Protein AF-A0A8T4NFK7-F1 (afdb_monomer)

Radius of gyration: 12.83 Å; Cα contacts (8 Å, |Δi|>4): 56; chains: 1; bounding box: 37×14×26 Å

Foldseek 3Di:
DVVVPAQEEEAEDQDDWDWDADPNHIYTYYHPVVVVVVVVVVVVPD

Sequence (46 aa):
MEKNQLKEGLILTLDKEEDLVVEGKKVTIKPVWKWLLEKSNRLSYG

Nearest PDB structures (foldseek):
  5u5n-assembly1_B  TM=4.837E-01  e=1.567E-01  Selaginella moellendorffii
  7piu-assembly1_A  TM=5.056E-01  e=6.641E-01  Homo sapiens
  5u5i-assembly1_A  TM=4.791E-01  e=9.367E-01  Selaginella moellendorffii
  7v35-assembly1_A  TM=4.889E-01  e=7.114E-01  Homo sapiens
  6knc-assembly1_A  TM=7.020E-01  e=4.882E+00  Thermococcus kodakarensis KOD1

Mean predicted aligned error: 6.14 Å

Solvent-accessible surface area (backbone atoms only — not comparable to full-atom values): 2858 Å² total; per-residue (Å²): 108,78,95,71,71,57,62,62,49,78,46,76,35,88,77,52,71,48,79,48,73,58,98,89,23,44,34,42,35,34,22,46,66,60,55,51,51,58,56,55,61,63,65,74,74,120

Structure (mmCIF, N/CA/C/O backbone):
data_AF-A0A8T4NFK7-F1
#
_entry.id   AF-A0A8T4NFK7-F1
#
loop_
_atom_site.group_PDB
_atom_site.id
_atom_site.type_symbol
_atom_site.label_atom_id
_atom_site.label_alt_id
_atom_site.label_comp_id
_atom_site.label_asym_id
_atom_site.label_entity_id
_atom_site.label_seq_id
_atom_site.pdbx_PDB_ins_code
_atom_site.Cartn_x
_atom_site.Cartn_y
_atom_site.Cartn_z
_atom_site.occupancy
_atom_site.B_iso_or_equiv
_atom_site.auth_seq_id
_atom_site.auth_comp_id
_atom_site.auth_asym_id
_atom_site.auth_atom_id
_atom_site.pdbx_PDB_model_num
ATOM 1 N N . MET A 1 1 ? -13.813 -3.835 9.227 1.00 55.22 1 MET A N 1
ATOM 2 C CA . MET A 1 1 ? -13.029 -2.730 9.833 1.00 55.22 1 MET A CA 1
ATOM 3 C C . MET A 1 1 ? -13.532 -2.296 11.212 1.00 55.22 1 MET A C 1
ATOM 5 O O . MET A 1 1 ? -12.766 -1.677 11.938 1.00 55.22 1 MET A O 1
ATOM 9 N N . GLU A 1 2 ? -14.765 -2.623 11.612 1.00 57.44 2 GLU A N 1
ATOM 10 C CA . GLU A 1 2 ? -15.350 -2.115 12.867 1.00 57.44 2 GLU A CA 1
ATOM 11 C C . GLU A 1 2 ? -14.653 -2.594 14.145 1.00 57.44 2 GLU A C 1
ATOM 13 O O . GLU A 1 2 ? -14.549 -1.837 15.102 1.00 57.44 2 GLU A O 1
ATOM 18 N N . LYS A 1 3 ? -14.074 -3.801 14.145 1.00 65.12 3 LYS A N 1
ATOM 19 C CA . LYS A 1 3 ? -13.431 -4.370 15.341 1.00 65.12 3 LYS A CA 1
ATOM 20 C C . LYS A 1 3 ? -12.194 -3.592 15.827 1.00 65.12 3 LYS A C 1
ATOM 22 O O . LYS A 1 3 ? -11.833 -3.723 16.987 1.00 65.12 3 LYS A O 1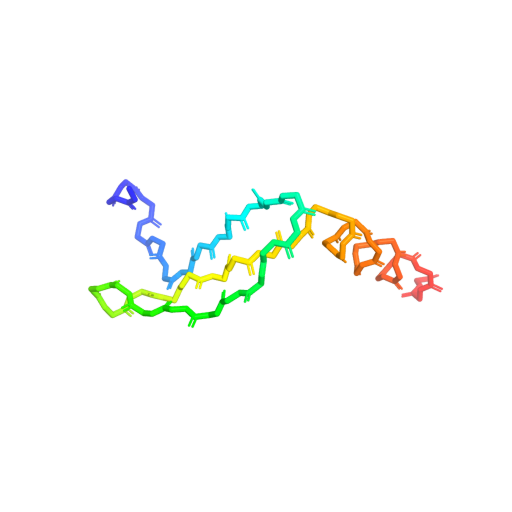
ATOM 27 N N . ASN A 1 4 ? -11.568 -2.790 14.958 1.00 68.38 4 ASN A N 1
ATOM 28 C CA . ASN A 1 4 ? -10.305 -2.091 15.240 1.00 68.38 4 ASN A CA 1
ATOM 29 C C . ASN A 1 4 ? -10.373 -0.563 15.018 1.00 68.38 4 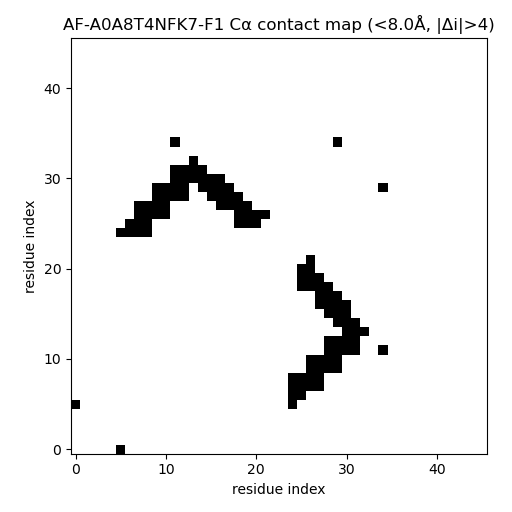ASN A C 1
ATOM 31 O O . ASN A 1 4 ? -9.327 0.077 15.024 1.00 68.38 4 ASN A O 1
ATOM 35 N N . GLN A 1 5 ? -11.561 0.019 14.770 1.00 77.31 5 GLN A N 1
ATOM 36 C CA . GLN A 1 5 ? -11.756 1.467 14.524 1.00 77.31 5 GLN A CA 1
ATOM 37 C C . GLN A 1 5 ? -10.723 2.091 13.558 1.00 77.31 5 GLN A C 1
ATOM 39 O O . GLN A 1 5 ? -10.184 3.173 13.794 1.00 77.31 5 GLN A O 1
ATOM 44 N N . LEU A 1 6 ? -10.418 1.384 12.467 1.00 79.50 6 LEU A N 1
ATOM 45 C CA . LEU A 1 6 ? -9.375 1.796 11.529 1.00 79.50 6 LEU A CA 1
ATOM 46 C C . LEU A 1 6 ? -9.763 3.107 10.833 1.00 79.50 6 LEU A C 1
ATOM 48 O O . LEU A 1 6 ? -10.803 3.185 10.177 1.00 79.50 6 LEU A O 1
ATOM 52 N N . LYS A 1 7 ? -8.905 4.123 10.977 1.00 87.69 7 LYS A N 1
ATOM 53 C CA . LYS A 1 7 ? -9.034 5.430 10.309 1.00 87.69 7 LYS A CA 1
ATOM 54 C C . LYS A 1 7 ? -8.469 5.418 8.888 1.00 87.6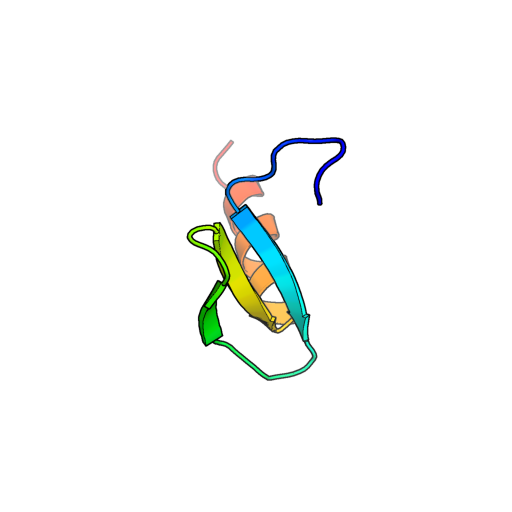9 7 LYS A C 1
ATOM 56 O O . LYS A 1 7 ? -8.870 6.229 8.055 1.00 87.69 7 LYS A O 1
ATOM 61 N N . GLU A 1 8 ? -7.558 4.485 8.628 1.00 92.38 8 GLU A N 1
ATOM 62 C CA . GLU A 1 8 ? -6.890 4.310 7.348 1.00 92.38 8 GLU A CA 1
ATOM 63 C C . GLU A 1 8 ? -6.775 2.831 6.957 1.00 92.38 8 GLU A C 1
ATOM 65 O O . GLU A 1 8 ? -6.779 1.940 7.811 1.00 92.38 8 GLU A O 1
ATOM 70 N N . GLY A 1 9 ? -6.681 2.573 5.655 1.00 92.62 9 GLY A N 1
ATOM 71 C CA . GLY A 1 9 ? -6.480 1.248 5.081 1.00 92.62 9 GLY A CA 1
ATOM 72 C C . GLY A 1 9 ? -5.551 1.287 3.872 1.00 92.62 9 GLY A C 1
ATOM 73 O O . GLY A 1 9 ? -5.403 2.317 3.216 1.00 92.62 9 GLY A O 1
ATOM 74 N N . LEU A 1 10 ? -4.937 0.144 3.575 1.00 94.75 10 LEU A N 1
ATOM 75 C CA . LEU A 1 10 ? -4.052 -0.041 2.429 1.00 94.75 10 LEU A CA 1
ATOM 76 C C . LEU A 1 10 ? -4.525 -1.246 1.614 1.00 94.75 10 LEU A C 1
ATOM 78 O O . LEU A 1 10 ? -4.666 -2.341 2.158 1.00 94.75 10 LEU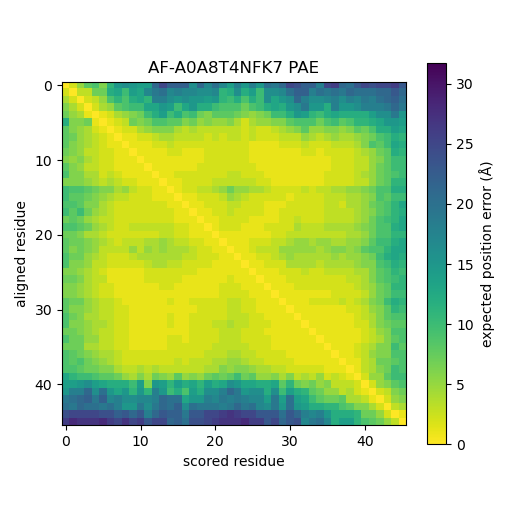 A O 1
ATOM 82 N N . ILE A 1 11 ? -4.731 -1.049 0.316 1.00 96.38 11 ILE A N 1
ATOM 83 C CA . ILE A 1 11 ? -4.993 -2.115 -0.654 1.00 96.38 11 ILE A CA 1
ATOM 84 C C . ILE A 1 11 ? -3.785 -2.202 -1.580 1.00 96.38 11 ILE A C 1
ATOM 86 O O . ILE A 1 11 ? -3.379 -1.207 -2.177 1.00 96.38 11 ILE A O 1
ATOM 90 N N . LEU A 1 12 ? -3.214 -3.398 -1.708 1.00 97.56 12 LEU A N 1
ATOM 91 C CA . LEU A 1 12 ? -2.125 -3.643 -2.644 1.00 97.56 12 LEU A CA 1
ATOM 92 C C . LEU A 1 12 ? -2.662 -4.226 -3.949 1.00 97.56 12 LEU A C 1
ATOM 94 O O . LEU A 1 12 ? -3.462 -5.160 -3.940 1.00 97.56 12 LEU A O 1
ATOM 98 N N . THR A 1 13 ? -2.204 -3.678 -5.066 1.00 97.81 13 THR A N 1
ATOM 99 C CA . THR A 1 13 ? -2.594 -4.098 -6.417 1.00 97.81 13 THR A CA 1
ATOM 100 C C . THR A 1 13 ? -1.358 -4.401 -7.259 1.00 97.81 13 THR A C 1
ATOM 102 O O . THR A 1 13 ? -0.226 -4.199 -6.819 1.00 97.81 13 THR A O 1
ATOM 105 N N . LEU A 1 14 ? -1.545 -4.907 -8.477 1.00 97.81 14 LEU A N 1
ATOM 106 C CA . LEU A 1 14 ? -0.421 -5.131 -9.387 1.00 97.81 14 LEU A CA 1
ATOM 107 C C . LEU A 1 14 ? 0.112 -3.808 -9.966 1.00 97.81 14 LEU A C 1
ATOM 109 O O . LEU A 1 14 ? 1.326 -3.616 -10.029 1.00 97.81 14 LEU A O 1
ATOM 113 N N . ASP A 1 15 ? -0.781 -2.889 -10.339 1.00 95.56 15 ASP A N 1
ATOM 114 C CA . ASP A 1 15 ? -0.461 -1.714 -11.160 1.00 95.56 15 ASP A CA 1
ATOM 115 C C . ASP A 1 15 ? -1.271 -0.442 -10.839 1.00 95.56 15 ASP A C 1
ATOM 117 O O . ASP A 1 15 ? -0.877 0.647 -11.253 1.00 95.56 15 ASP A O 1
ATOM 121 N N . LYS A 1 16 ? -2.365 -0.539 -10.076 1.00 95.19 16 LYS A N 1
ATOM 122 C CA . LYS A 1 16 ? -3.252 0.596 -9.785 1.00 95.19 16 LYS A CA 1
ATOM 123 C C . LYS A 1 16 ? -2.817 1.385 -8.560 1.00 95.19 16 LYS A C 1
ATOM 125 O O . LYS A 1 16 ? -2.501 0.813 -7.515 1.00 95.19 16 LYS A O 1
ATOM 130 N N . GLU A 1 17 ? -2.906 2.703 -8.672 1.00 97.12 17 GLU A N 1
ATOM 131 C CA . GLU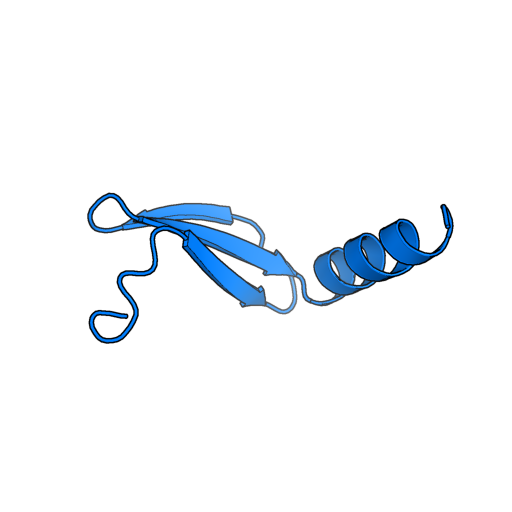 A 1 17 ? -2.638 3.634 -7.585 1.00 97.12 17 GLU A CA 1
ATOM 132 C C . GLU A 1 17 ? -3.752 4.665 -7.481 1.00 97.12 17 GLU A C 1
ATOM 134 O O . GLU A 1 17 ? -4.090 5.312 -8.471 1.00 97.12 17 GLU A O 1
ATOM 139 N N . GLU A 1 18 ? -4.327 4.793 -6.290 1.00 97.38 18 GLU A N 1
ATOM 140 C CA . GLU A 1 18 ? -5.456 5.681 -6.038 1.00 97.38 18 GLU A CA 1
ATOM 141 C C . GLU A 1 18 ? -5.589 5.955 -4.538 1.00 97.38 18 GLU A C 1
ATOM 143 O O . GLU A 1 18 ? -5.405 5.057 -3.721 1.00 97.38 18 GLU A O 1
ATOM 148 N N . ASP A 1 19 ? -5.953 7.180 -4.172 1.00 96.56 19 ASP A N 1
ATOM 149 C CA . ASP A 1 19 ? -6.373 7.521 -2.814 1.00 96.56 19 A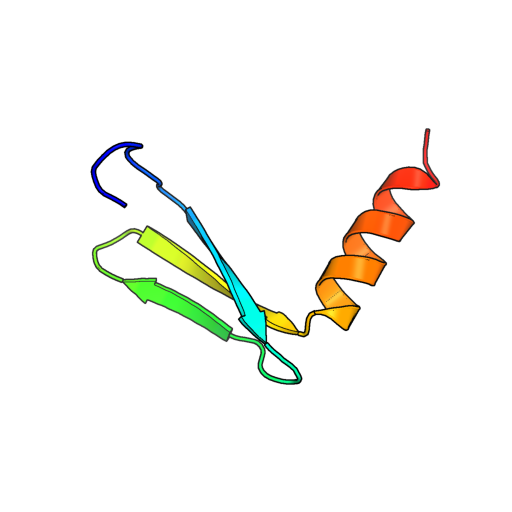SP A CA 1
ATOM 150 C C . ASP A 1 19 ? -7.874 7.813 -2.839 1.00 96.56 19 ASP A C 1
ATOM 152 O O . ASP A 1 19 ? -8.335 8.645 -3.621 1.00 96.56 19 ASP A O 1
ATOM 156 N N . LEU A 1 20 ? -8.637 7.161 -1.963 1.00 95.88 20 LEU A N 1
ATOM 157 C CA . LEU A 1 20 ? -10.081 7.357 -1.877 1.00 95.88 20 LEU A CA 1
ATOM 158 C C . LEU A 1 20 ? -10.573 7.409 -0.431 1.00 95.88 20 LEU A C 1
ATOM 160 O O . LEU A 1 20 ? -9.949 6.880 0.490 1.00 95.88 20 LEU A O 1
ATOM 164 N N . VAL A 1 21 ? -11.703 8.086 -0.226 1.00 95.19 21 VAL A N 1
ATOM 165 C CA . VAL A 1 21 ? -12.343 8.230 1.085 1.00 95.19 21 VAL A CA 1
ATOM 166 C C . VAL A 1 21 ? -13.686 7.514 1.053 1.00 95.19 21 VAL A C 1
ATOM 168 O O . VAL 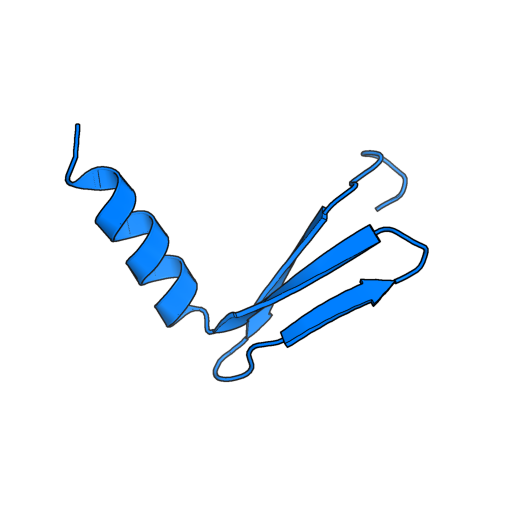A 1 21 ? -14.566 7.881 0.279 1.00 95.19 21 VAL A O 1
ATOM 171 N N . VAL A 1 22 ? -13.856 6.506 1.910 1.00 90.44 22 VAL A N 1
ATOM 172 C CA . VAL A 1 22 ? -15.109 5.742 2.048 1.00 90.44 22 VAL A CA 1
ATOM 173 C C . VAL A 1 22 ? -15.573 5.863 3.485 1.00 90.44 22 VAL A C 1
ATOM 175 O O . VAL A 1 22 ? -14.820 5.541 4.401 1.00 90.44 22 VAL A O 1
ATOM 178 N N . GLU A 1 23 ? -16.794 6.360 3.693 1.00 90.00 23 GLU A N 1
ATOM 179 C CA . GLU A 1 23 ? -17.365 6.569 5.036 1.00 90.00 23 GLU A CA 1
ATOM 180 C C . GLU A 1 23 ? -16.447 7.398 5.962 1.00 90.00 23 GLU A C 1
ATOM 182 O O . GLU A 1 23 ? -16.303 7.106 7.149 1.00 90.00 23 GLU A O 1
ATOM 187 N N . GLY A 1 24 ? -15.755 8.402 5.410 1.00 90.00 24 GLY A N 1
ATOM 188 C CA . GLY A 1 24 ? -14.808 9.239 6.158 1.00 90.00 24 GLY A CA 1
ATOM 189 C C . GLY A 1 24 ? -13.478 8.560 6.521 1.00 90.00 24 GLY A C 1
ATOM 190 O O . GLY A 1 24 ? -12.666 9.163 7.220 1.00 90.00 24 GLY A O 1
ATOM 191 N N . LYS A 1 25 ? -13.226 7.334 6.050 1.00 90.25 25 LYS A N 1
ATOM 192 C CA . LYS A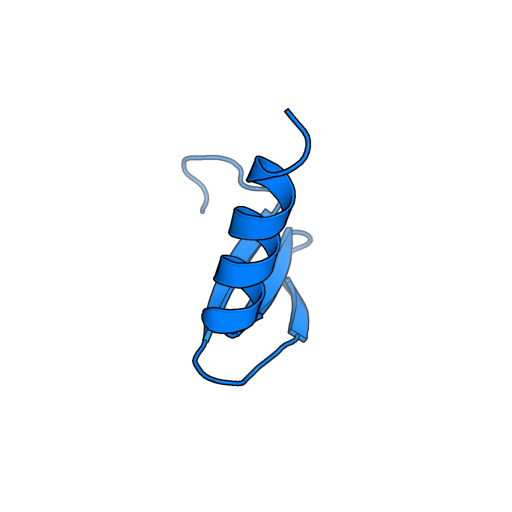 1 25 ? -11.967 6.597 6.244 1.00 90.25 25 LYS A CA 1
ATOM 193 C C . LYS A 1 25 ? -11.105 6.726 4.996 1.00 90.25 25 LYS A C 1
ATOM 195 O O . LYS A 1 25 ? -11.613 6.589 3.882 1.00 90.25 25 LYS A O 1
ATOM 200 N N . LYS A 1 26 ? -9.802 6.952 5.171 1.00 95.44 26 LYS A N 1
ATOM 201 C CA . LYS A 1 26 ? -8.862 7.035 4.046 1.00 95.44 26 LYS A CA 1
ATOM 202 C C . LYS A 1 26 ? -8.432 5.634 3.614 1.00 95.44 26 LYS A C 1
ATOM 204 O O . LYS A 1 26 ? -7.964 4.850 4.432 1.00 95.44 26 LYS A O 1
ATOM 209 N N . VAL A 1 27 ? -8.530 5.320 2.332 1.00 95.88 27 VAL A N 1
ATOM 210 C CA . VAL A 1 27 ? -7.985 4.089 1.760 1.00 95.88 27 VAL A CA 1
ATOM 211 C C . VAL A 1 27 ? -6.987 4.466 0.681 1.00 95.88 27 VAL A C 1
ATOM 213 O O . VAL A 1 27 ? -7.327 5.170 -0.266 1.00 95.88 27 VAL A O 1
ATOM 216 N N . THR A 1 28 ? -5.761 3.982 0.833 1.00 96.88 28 THR A N 1
ATOM 217 C CA . THR A 1 28 ? -4.724 4.099 -0.188 1.00 96.88 28 THR A CA 1
ATOM 218 C C . THR A 1 28 ? -4.627 2.784 -0.940 1.00 96.88 28 THR A C 1
ATOM 220 O O . THR A 1 28 ? -4.448 1.719 -0.349 1.00 96.88 28 THR A O 1
ATOM 223 N N . ILE A 1 29 ? -4.738 2.851 -2.254 1.00 97.62 29 ILE A N 1
ATOM 224 C CA . ILE A 1 29 ? -4.517 1.754 -3.183 1.00 97.62 29 ILE A CA 1
ATOM 225 C C . ILE A 1 29 ? -3.147 1.978 -3.809 1.00 97.62 29 ILE A C 1
ATOM 227 O O . ILE A 1 29 ? -2.873 3.061 -4.322 1.00 97.62 29 ILE A O 1
ATOM 231 N N . LYS A 1 30 ? -2.265 0.979 -3.753 1.00 97.38 30 LYS A N 1
ATOM 232 C CA . LYS A 1 30 ? -0.896 1.109 -4.263 1.00 97.38 30 LYS A CA 1
ATOM 233 C C . LYS A 1 30 ? -0.418 -0.169 -4.952 1.00 97.38 30 LYS A C 1
ATOM 235 O O . LYS A 1 30 ? -0.721 -1.260 -4.463 1.00 97.38 30 LYS A O 1
ATOM 240 N N . PRO A 1 31 ? 0.404 -0.073 -6.012 1.00 98.12 31 PRO A N 1
ATOM 241 C CA . PRO A 1 31 ? 1.090 -1.232 -6.557 1.00 98.12 31 PRO A CA 1
ATOM 242 C C . PRO A 1 31 ? 2.007 -1.885 -5.513 1.00 98.12 31 PRO A C 1
ATOM 244 O O . PRO A 1 31 ? 2.753 -1.191 -4.814 1.00 98.12 31 PRO A O 1
ATOM 247 N N . VAL A 1 32 ? 2.010 -3.220 -5.438 1.00 97.69 32 VAL A N 1
ATOM 248 C CA . VAL A 1 32 ? 2.832 -4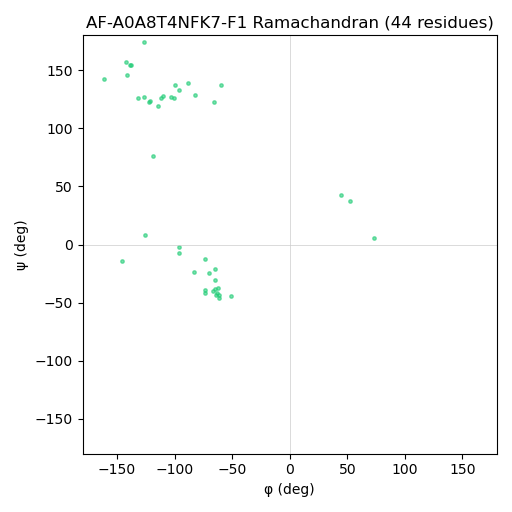.000 -4.489 1.00 97.69 32 VAL A CA 1
ATOM 249 C C . VAL A 1 32 ? 4.299 -3.575 -4.555 1.00 97.69 32 VAL A C 1
ATOM 251 O O . VAL A 1 32 ? 4.931 -3.363 -3.524 1.00 97.69 32 VAL A O 1
ATOM 254 N N . TRP A 1 33 ? 4.839 -3.397 -5.762 1.00 96.31 33 TRP A N 1
ATOM 255 C CA . TRP A 1 33 ? 6.243 -3.040 -5.956 1.00 96.31 33 TRP A CA 1
ATOM 256 C C . TRP A 1 33 ? 6.588 -1.654 -5.392 1.00 96.31 33 TRP A C 1
ATOM 258 O O . TRP A 1 33 ? 7.638 -1.501 -4.772 1.00 96.31 33 TRP A O 1
ATOM 268 N N . LYS A 1 34 ? 5.698 -0.657 -5.525 1.00 95.31 34 LYS A N 1
ATOM 269 C CA . LYS A 1 34 ? 5.911 0.679 -4.939 1.00 95.31 34 LYS A CA 1
ATOM 270 C C . LYS A 1 34 ? 5.946 0.596 -3.422 1.00 95.31 34 LYS A C 1
ATOM 272 O O . LYS A 1 34 ? 6.821 1.180 -2.791 1.00 95.31 34 LYS A O 1
ATOM 277 N N . TRP A 1 35 ? 5.025 -0.173 -2.842 1.00 95.62 35 TRP A N 1
ATOM 278 C CA . TRP A 1 35 ? 5.001 -0.396 -1.400 1.00 95.62 35 TRP A CA 1
ATOM 279 C C . TRP A 1 35 ? 6.282 -1.081 -0.904 1.00 95.62 35 TRP A C 1
ATOM 281 O O . TRP A 1 35 ? 6.859 -0.639 0.088 1.00 95.62 35 TRP A O 1
ATOM 291 N N . LEU A 1 36 ? 6.769 -2.104 -1.613 1.00 94.81 36 LEU A N 1
ATOM 292 C CA . LEU A 1 36 ? 8.021 -2.785 -1.269 1.00 94.81 36 LEU A CA 1
ATOM 293 C C . LEU A 1 36 ? 9.224 -1.831 -1.313 1.00 94.81 36 LEU A C 1
ATOM 295 O O . LEU A 1 36 ? 9.999 -1.808 -0.359 1.00 94.81 36 LEU A O 1
ATOM 299 N N . LEU A 1 37 ? 9.345 -1.007 -2.362 1.00 94.38 37 LEU A N 1
ATOM 300 C CA . LEU A 1 37 ? 10.432 -0.028 -2.498 1.00 94.38 37 LEU A CA 1
ATOM 301 C C . LEU A 1 37 ? 10.405 1.042 -1.398 1.00 94.38 37 LEU A C 1
ATOM 303 O O . LEU A 1 37 ? 11.441 1.401 -0.840 1.00 94.38 37 LEU A O 1
ATOM 307 N N . GLU A 1 38 ? 9.223 1.547 -1.044 1.00 92.50 38 GLU A N 1
ATOM 308 C CA . GLU A 1 38 ? 9.078 2.502 0.059 1.00 92.50 38 GLU A CA 1
ATOM 309 C C . GLU A 1 38 ? 9.494 1.899 1.400 1.00 92.50 38 GLU A C 1
ATOM 311 O O . GLU A 1 38 ? 10.072 2.592 2.240 1.00 92.50 38 GLU A O 1
ATOM 316 N N . LYS A 1 39 ? 9.196 0.615 1.623 1.00 88.94 39 LYS A N 1
ATOM 317 C CA . LYS A 1 39 ? 9.589 -0.088 2.847 1.00 88.94 39 LYS A CA 1
ATOM 318 C C . LYS A 1 39 ? 11.079 -0.397 2.868 1.00 88.94 39 LYS A C 1
ATOM 320 O O . LYS A 1 39 ? 11.685 -0.215 3.917 1.00 88.94 39 LYS A O 1
ATOM 325 N N . SER A 1 40 ? 11.679 -0.783 1.742 1.00 83.44 40 SER A N 1
ATOM 326 C CA . SER A 1 40 ? 13.121 -1.030 1.671 1.00 83.44 40 SER A CA 1
ATOM 327 C C . SER A 1 40 ? 13.930 0.252 1.861 1.00 83.44 40 SER A C 1
ATOM 329 O O . SER A 1 40 ? 14.912 0.243 2.592 1.00 83.44 40 SER A O 1
ATOM 331 N N . ASN A 1 41 ? 13.489 1.376 1.284 1.00 75.81 41 ASN A N 1
ATOM 332 C CA . ASN A 1 41 ? 14.199 2.654 1.402 1.00 75.81 41 ASN A CA 1
ATOM 333 C C . ASN A 1 41 ? 14.135 3.255 2.820 1.00 75.81 41 ASN A C 1
ATOM 335 O O . ASN A 1 41 ? 15.010 4.014 3.230 1.00 75.81 41 ASN A O 1
ATOM 339 N N . ARG A 1 42 ? 13.110 2.900 3.605 1.00 62.84 42 ARG A N 1
ATOM 340 C CA . ARG A 1 42 ? 13.018 3.279 5.025 1.00 62.84 42 ARG A CA 1
ATOM 341 C C . ARG A 1 42 ? 13.976 2.496 5.931 1.00 62.84 42 ARG A C 1
ATOM 343 O O . ARG A 1 42 ? 14.130 2.887 7.079 1.00 62.84 42 ARG A O 1
ATOM 350 N N . LEU A 1 43 ? 14.598 1.418 5.446 1.00 58.25 43 LEU A N 1
ATOM 351 C CA . LEU A 1 43 ? 15.530 0.583 6.219 1.00 58.25 43 LEU A CA 1
ATOM 352 C C . LEU A 1 43 ? 17.007 0.953 5.996 1.00 58.25 43 LEU A C 1
ATOM 354 O O . LEU A 1 43 ? 17.870 0.420 6.682 1.00 58.25 43 LEU A O 1
ATOM 358 N N . SER A 1 44 ? 17.300 1.856 5.057 1.00 59.91 44 SER A N 1
ATOM 359 C CA . SER A 1 44 ? 18.660 2.294 4.697 1.00 59.91 44 SER A CA 1
ATOM 360 C C . SER A 1 44 ? 19.120 3.589 5.381 1.00 59.91 44 SER A C 1
ATOM 362 O O . SER A 1 44 ? 20.261 4.001 5.194 1.00 59.91 44 SER A O 1
ATOM 364 N N . TYR A 1 45 ? 18.262 4.214 6.191 1.00 51.78 45 TYR A N 1
ATOM 365 C CA . TYR A 1 45 ? 18.623 5.312 7.093 1.00 51.78 45 TYR A CA 1
ATOM 366 C C . TYR A 1 45 ? 18.335 4.885 8.536 1.00 51.78 45 TYR A C 1
ATOM 368 O O . TYR A 1 45 ? 17.314 5.258 9.114 1.00 51.78 45 TYR A O 1
ATOM 376 N N . GLY A 1 46 ? 19.215 4.047 9.078 1.00 50.72 46 GLY A N 1
ATOM 377 C CA . GLY A 1 46 ? 19.240 3.590 10.465 1.00 50.72 46 GLY A CA 1
ATOM 378 C C . GLY A 1 46 ? 20.674 3.342 10.892 1.00 50.72 46 GLY A C 1
ATOM 379 O O . GLY A 1 46 ? 21.430 2.812 10.048 1.00 50.72 46 GLY A O 1
#

pLDDT: mean 86.37, std 14.71, range [50.72, 98.12]

Secondary structure (DSSP, 8-state):
-GGGT-SEEEEEESS--EEEEETTEEEEEEEHHHHHHHHHHTTS--